Protein AF-A0AAU7MTA6-F1 (afdb_monomer)

Organism: NCBI:txid3158548

Sequence (59 aa):
MIELMLVEGHWMARYSGELKREIEALFQTDTLPTAFCEKMSRERVIDELQKRNPGLTIL

Structure (mmCIF, N/CA/C/O backbone):
data_AF-A0AAU7MTA6-F1
#
_entry.id   AF-A0AAU7MTA6-F1
#
loop_
_atom_site.group_PDB
_atom_site.id
_atom_site.type_symbol
_atom_site.label_atom_id
_atom_site.label_alt_id
_atom_site.label_comp_id
_atom_site.label_asym_id
_atom_site.label_entity_id
_atom_site.label_seq_id
_atom_site.pdbx_PDB_ins_code
_atom_site.Cartn_x
_atom_site.Cartn_y
_atom_site.Cartn_z
_atom_site.occupancy
_atom_site.B_iso_or_equiv
_atom_site.auth_seq_id
_atom_site.auth_comp_id
_atom_site.auth_asym_id
_atom_site.auth_atom_id
_atom_site.pdbx_PDB_model_num
ATOM 1 N N . MET A 1 1 ? -0.732 5.130 7.518 1.00 89.75 1 MET A N 1
ATOM 2 C CA . MET A 1 1 ? 0.641 4.709 7.186 1.00 89.75 1 MET A CA 1
ATOM 3 C C . MET A 1 1 ? 0.548 3.535 6.238 1.00 89.75 1 MET A C 1
ATOM 5 O O . MET A 1 1 ? -0.342 2.711 6.438 1.00 89.75 1 MET A O 1
ATOM 9 N N . ILE A 1 2 ? 1.380 3.503 5.201 1.00 93.44 2 ILE A N 1
ATOM 10 C CA . ILE A 1 2 ? 1.416 2.385 4.260 1.00 93.44 2 ILE A CA 1
ATOM 11 C C . ILE A 1 2 ? 2.840 1.878 4.052 1.00 93.44 2 ILE A C 1
ATOM 13 O O . ILE A 1 2 ? 3.798 2.641 4.127 1.00 93.44 2 ILE A O 1
ATOM 17 N N . GLU A 1 3 ? 2.961 0.600 3.740 1.00 95.06 3 GLU A N 1
ATOM 18 C CA . GLU A 1 3 ? 4.184 -0.021 3.250 1.00 95.06 3 GLU A CA 1
ATOM 19 C C . GLU A 1 3 ? 4.034 -0.341 1.766 1.00 95.06 3 GLU A C 1
ATOM 21 O O . GLU A 1 3 ? 2.974 -0.792 1.325 1.00 95.06 3 GLU A O 1
ATOM 26 N N . LEU A 1 4 ? 5.100 -0.119 0.998 1.00 94.94 4 LEU A N 1
ATOM 27 C CA . LEU A 1 4 ? 5.142 -0.467 -0.419 1.00 94.94 4 LEU A CA 1
ATOM 28 C C . LEU A 1 4 ?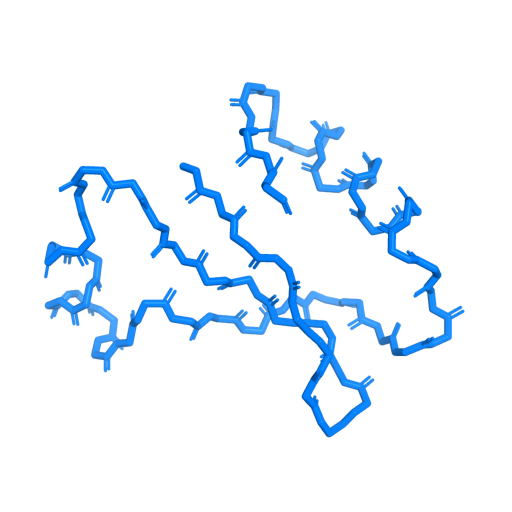 5.930 -1.748 -0.651 1.00 94.94 4 LEU A C 1
ATOM 30 O O . LEU A 1 4 ? 7.076 -1.884 -0.207 1.00 94.94 4 LEU A O 1
ATOM 34 N N . MET A 1 5 ? 5.337 -2.643 -1.431 1.00 95.56 5 MET A N 1
ATOM 35 C CA . MET A 1 5 ? 5.942 -3.906 -1.835 1.00 95.56 5 MET A CA 1
ATOM 36 C C . MET A 1 5 ? 5.661 -4.194 -3.306 1.00 95.56 5 MET A C 1
ATOM 38 O O . MET A 1 5 ? 4.612 -3.819 -3.824 1.00 95.56 5 MET A O 1
ATOM 42 N N . LEU A 1 6 ? 6.605 -4.849 -3.977 1.00 94.81 6 LEU A N 1
ATOM 43 C CA . LEU A 1 6 ? 6.426 -5.308 -5.348 1.00 94.81 6 LEU A CA 1
ATOM 44 C C . LEU A 1 6 ? 5.970 -6.768 -5.321 1.00 94.81 6 LEU A C 1
ATOM 46 O O . LEU A 1 6 ? 6.638 -7.611 -4.724 1.00 94.81 6 LEU A O 1
ATOM 50 N N . VAL A 1 7 ? 4.838 -7.058 -5.952 1.00 93.81 7 VAL A N 1
ATOM 51 C CA . VAL A 1 7 ? 4.247 -8.398 -6.029 1.00 93.81 7 VAL A CA 1
ATOM 52 C C . VAL A 1 7 ? 3.843 -8.640 -7.475 1.00 93.81 7 VAL A C 1
ATOM 54 O O . VAL A 1 7 ? 3.108 -7.841 -8.043 1.00 93.81 7 VAL A O 1
ATOM 57 N N . GLU A 1 8 ? 4.364 -9.708 -8.083 1.00 91.06 8 GLU A N 1
ATOM 58 C CA . GLU A 1 8 ? 4.019 -10.119 -9.457 1.00 91.06 8 GLU A CA 1
ATOM 59 C C . GLU A 1 8 ? 4.098 -8.976 -10.496 1.00 91.06 8 GLU A C 1
ATOM 61 O O . GLU A 1 8 ? 3.256 -8.849 -11.378 1.00 91.06 8 GLU A O 1
ATOM 66 N N . GLY A 1 9 ? 5.110 -8.107 -10.384 1.00 92.75 9 GLY A N 1
ATOM 67 C CA . GLY A 1 9 ? 5.314 -6.979 -11.305 1.00 92.75 9 GLY A CA 1
ATOM 68 C C . GLY A 1 9 ? 4.453 -5.738 -11.017 1.00 92.75 9 GLY A C 1
ATOM 69 O O . GLY A 1 9 ? 4.530 -4.746 -11.750 1.00 92.75 9 GLY A O 1
ATOM 70 N N . HIS A 1 10 ? 3.670 -5.752 -9.936 1.00 93.06 10 HIS A N 1
ATOM 71 C CA . HIS A 1 10 ? 2.796 -4.660 -9.512 1.00 93.06 10 HIS A CA 1
ATOM 72 C C . HIS A 1 10 ? 3.179 -4.124 -8.134 1.00 93.06 10 HIS A C 1
ATOM 74 O O . HIS A 1 10 ? 3.496 -4.869 -7.207 1.00 93.06 10 HIS A O 1
ATOM 80 N N . TRP A 1 11 ? 3.139 -2.801 -7.987 1.00 96.06 11 TRP A N 1
ATOM 81 C CA . TRP A 1 11 ? 3.300 -2.176 -6.682 1.00 96.06 11 TRP A CA 1
ATOM 82 C C . TRP A 1 11 ? 2.010 -2.336 -5.883 1.00 96.06 11 TRP A C 1
ATOM 84 O O . TRP A 1 11 ? 0.932 -1.966 -6.349 1.00 96.06 11 TRP A O 1
ATOM 94 N N . MET A 1 12 ? 2.137 -2.840 -4.664 1.00 96.19 12 MET A N 1
ATOM 95 C CA . MET A 1 12 ? 1.062 -3.012 -3.697 1.00 96.19 12 MET A CA 1
ATOM 96 C C . MET A 1 12 ? 1.299 -2.070 -2.516 1.00 96.19 12 MET A C 1
ATOM 98 O O . MET A 1 12 ? 2.442 -1.847 -2.108 1.00 96.19 12 MET A O 1
ATOM 102 N N . ALA A 1 13 ? 0.215 -1.537 -1.962 1.00 95.12 13 ALA A N 1
ATOM 103 C CA . ALA A 1 13 ? 0.223 -0.731 -0.753 1.00 95.12 13 ALA A CA 1
ATOM 104 C C . ALA A 1 13 ? -0.458 -1.507 0.375 1.00 95.12 13 ALA A C 1
ATOM 106 O O . ALA A 1 13 ? -1.644 -1.824 0.283 1.00 95.12 13 ALA A O 1
ATOM 107 N N . ARG A 1 14 ? 0.290 -1.790 1.441 1.00 95.44 14 ARG A N 1
ATOM 108 C CA . ARG A 1 14 ? -0.228 -2.408 2.663 1.00 95.44 14 ARG A CA 1
ATOM 109 C C . ARG A 1 14 ? -0.475 -1.347 3.718 1.00 95.44 14 ARG A C 1
ATOM 111 O O . ARG A 1 14 ? 0.443 -0.613 4.069 1.00 95.44 14 ARG A O 1
ATOM 118 N N . TYR A 1 15 ? -1.681 -1.273 4.257 1.00 94.44 15 TYR A N 1
ATOM 119 C CA . TYR A 1 15 ? -1.999 -0.386 5.364 1.00 94.44 15 TYR A CA 1
ATOM 120 C C . TYR A 1 15 ? -1.434 -0.928 6.685 1.00 94.44 15 TYR A C 1
ATOM 122 O O . TYR A 1 15 ? -1.710 -2.054 7.090 1.00 94.44 15 TYR A O 1
ATOM 130 N N . SER A 1 16 ? -0.657 -0.099 7.379 1.00 92.38 16 SER A N 1
ATOM 131 C CA . SER A 1 16 ? 0.002 -0.428 8.652 1.00 92.38 16 SER A CA 1
ATOM 132 C C . SER A 1 16 ? -0.340 0.558 9.779 1.00 92.38 16 SER A C 1
ATOM 134 O O . SER A 1 16 ? 0.356 0.623 10.787 1.00 92.38 16 SER A O 1
ATOM 136 N N . GLY A 1 17 ? -1.397 1.361 9.610 1.00 90.50 17 GLY A N 1
ATOM 137 C CA . GLY A 1 17 ? -1.855 2.317 10.623 1.00 90.50 17 GLY A CA 1
ATOM 138 C C . GLY A 1 17 ? -2.731 1.701 11.719 1.00 90.50 17 GLY A C 1
ATOM 139 O O . GLY A 1 17 ? -3.056 0.517 11.692 1.00 90.50 17 GLY A O 1
ATOM 140 N N . GLU A 1 18 ? -3.160 2.540 12.663 1.00 93.00 18 GLU A N 1
ATOM 141 C CA . GLU A 1 18 ? -3.968 2.134 13.825 1.00 93.00 18 GLU A CA 1
ATOM 142 C C . GLU A 1 18 ? -5.314 1.506 13.437 1.00 93.00 18 GLU A C 1
ATOM 144 O O . GLU A 1 18 ? -5.773 0.591 14.112 1.00 93.00 18 GLU A O 1
ATOM 149 N N . LEU A 1 19 ? -5.898 1.929 12.309 1.00 91.62 19 LEU A N 1
ATOM 150 C CA . LEU A 1 19 ? -7.194 1.443 11.815 1.00 91.62 19 LEU A CA 1
ATOM 151 C C . LEU A 1 19 ? -7.086 0.176 10.948 1.00 91.62 19 LEU A C 1
ATOM 153 O O . LEU A 1 19 ? -7.893 -0.052 10.044 1.00 91.62 19 LE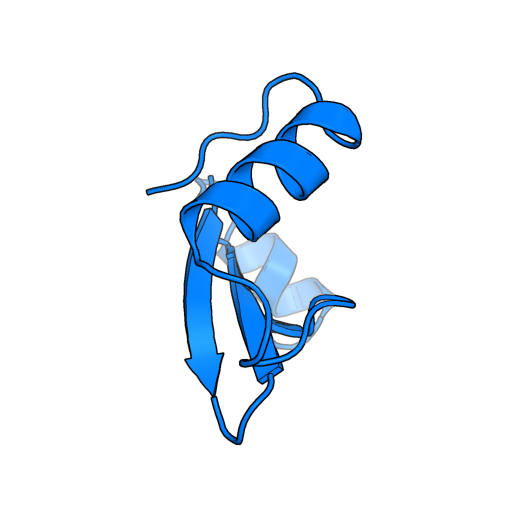U A O 1
ATOM 157 N N . LYS A 1 20 ? -6.023 -0.618 11.127 1.00 92.19 20 LYS A N 1
ATOM 158 C CA . LYS A 1 20 ? -5.732 -1.752 10.240 1.00 92.19 20 LYS A CA 1
ATOM 159 C C . LYS A 1 20 ? -6.857 -2.782 10.265 1.00 92.19 20 LYS A C 1
ATOM 161 O O . LYS A 1 20 ? -7.257 -3.264 9.210 1.00 92.19 20 LYS A O 1
ATOM 166 N N . ARG A 1 21 ? -7.386 -3.083 11.452 1.00 93.75 21 ARG A N 1
ATOM 167 C CA . ARG A 1 21 ? -8.446 -4.085 11.628 1.00 93.75 21 ARG A CA 1
ATOM 168 C C . ARG A 1 21 ? -9.738 -3.667 10.937 1.00 93.75 21 ARG A C 1
ATOM 170 O O . ARG A 1 21 ? -10.434 -4.505 10.380 1.00 93.75 21 ARG A O 1
ATOM 177 N N . GLU A 1 22 ? -10.051 -2.380 10.958 1.00 94.50 22 GLU A N 1
ATOM 178 C CA . GLU A 1 22 ? -11.218 -1.801 10.307 1.00 94.50 22 GLU A CA 1
ATOM 179 C C . GLU A 1 22 ? -11.077 -1.863 8.784 1.00 94.50 22 GLU A C 1
ATOM 181 O O . GLU A 1 22 ? -12.020 -2.250 8.099 1.00 94.50 22 GLU A O 1
ATOM 186 N N . ILE A 1 23 ? -9.891 -1.549 8.252 1.00 91.56 23 ILE A N 1
ATOM 187 C CA . ILE A 1 23 ? -9.586 -1.692 6.820 1.00 9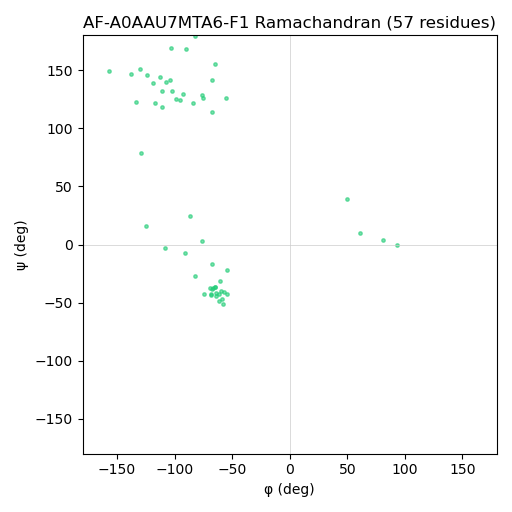1.56 23 ILE A CA 1
ATOM 188 C C . ILE A 1 23 ? -9.705 -3.160 6.391 1.00 91.56 23 ILE A C 1
ATOM 190 O O . ILE A 1 23 ? -10.402 -3.453 5.421 1.00 91.56 23 ILE A O 1
ATOM 194 N N . GLU A 1 24 ? -9.094 -4.084 7.136 1.00 95.19 24 GLU A N 1
ATOM 195 C CA . GLU A 1 24 ? -9.193 -5.524 6.868 1.00 95.19 24 GLU A CA 1
ATOM 196 C C . GLU A 1 24 ? -10.640 -6.015 6.934 1.00 95.19 24 GLU A C 1
ATOM 198 O O . GLU A 1 24 ? -11.053 -6.804 6.092 1.00 95.19 24 GLU A O 1
ATOM 203 N N . ALA A 1 25 ? -11.444 -5.531 7.881 1.00 95.06 25 ALA A N 1
ATOM 204 C CA . ALA A 1 25 ? -12.854 -5.896 7.972 1.00 95.06 25 ALA A CA 1
ATOM 205 C C . ALA A 1 25 ? -13.676 -5.375 6.778 1.00 95.06 25 ALA A C 1
ATOM 207 O O . ALA A 1 25 ? -14.573 -6.071 6.304 1.00 95.06 25 ALA A O 1
ATOM 208 N N . LEU A 1 26 ? -13.373 -4.170 6.283 1.00 94.25 26 LEU A N 1
ATOM 209 C CA . LEU A 1 26 ? -14.082 -3.552 5.159 1.00 94.25 26 LEU A CA 1
ATOM 210 C C . LEU A 1 26 ? -13.711 -4.175 3.809 1.00 94.25 26 LEU A C 1
ATOM 212 O O . LEU A 1 26 ? -14.587 -4.400 2.976 1.00 94.25 26 LEU A O 1
ATOM 216 N N . PHE A 1 27 ? -12.424 -4.441 3.586 1.00 90.94 27 PHE A N 1
ATOM 217 C CA . PHE A 1 27 ? -11.898 -4.865 2.286 1.00 90.94 27 PHE A CA 1
ATOM 218 C C . PHE A 1 27 ? -11.471 -6.335 2.240 1.00 90.94 27 PHE A C 1
ATOM 220 O O . PHE A 1 27 ? -11.068 -6.809 1.182 1.00 90.94 27 PHE A O 1
ATOM 227 N N . GLN A 1 28 ? -11.552 -7.059 3.361 1.00 95.31 28 GLN A N 1
ATOM 228 C CA . GLN A 1 28 ? -11.034 -8.427 3.546 1.00 95.31 28 GLN A CA 1
ATOM 229 C C . GLN A 1 28 ? -9.509 -8.546 3.363 1.00 95.31 28 GLN A C 1
ATOM 231 O O . GLN A 1 28 ? -8.967 -9.647 3.304 1.00 95.31 28 GLN A O 1
ATOM 236 N N . THR A 1 29 ? -8.811 -7.413 3.276 1.00 93.19 29 THR A N 1
ATOM 237 C CA . THR A 1 29 ? -7.362 -7.307 3.101 1.00 93.19 29 THR A CA 1
ATOM 238 C C . THR A 1 29 ? -6.880 -5.950 3.613 1.00 93.19 29 THR A C 1
ATOM 240 O O . THR A 1 29 ? -7.603 -4.956 3.534 1.00 93.19 29 THR A O 1
ATOM 243 N N . ASP A 1 30 ? -5.649 -5.893 4.115 1.00 93.31 30 ASP A N 1
ATOM 244 C CA . ASP A 1 30 ? -4.922 -4.648 4.390 1.00 93.31 30 ASP A CA 1
ATOM 245 C C . ASP A 1 30 ? -4.071 -4.196 3.194 1.00 93.31 30 ASP A C 1
ATOM 247 O O . ASP A 1 30 ? -3.487 -3.114 3.221 1.00 93.31 30 ASP A O 1
ATOM 251 N N . THR A 1 31 ? -3.978 -5.027 2.157 1.00 94.50 31 THR A N 1
ATOM 252 C CA . THR A 1 31 ? -3.072 -4.853 1.027 1.00 94.50 31 THR A CA 1
ATOM 253 C C . THR A 1 31 ? -3.867 -4.684 -0.255 1.00 94.50 31 THR A C 1
ATOM 255 O O . THR A 1 31 ? -4.636 -5.567 -0.640 1.00 94.50 31 THR A O 1
ATOM 258 N N . LEU A 1 32 ? -3.661 -3.554 -0.931 1.00 91.88 32 LEU A N 1
ATOM 259 C CA . LEU A 1 32 ? -4.359 -3.194 -2.161 1.00 91.88 32 LEU A CA 1
ATOM 260 C C . LEU A 1 32 ? -3.371 -2.899 -3.297 1.00 91.88 32 LEU A C 1
ATOM 262 O O . LEU A 1 32 ? -2.288 -2.356 -3.051 1.00 91.88 32 LEU A O 1
ATOM 266 N N . PRO A 1 33 ? -3.725 -3.230 -4.551 1.00 92.44 33 PRO A N 1
ATOM 267 C CA . PRO A 1 33 ? -2.899 -2.891 -5.696 1.00 92.44 33 PRO A CA 1
ATOM 268 C C . PRO A 1 33 ? -2.859 -1.381 -5.916 1.00 92.44 33 PRO A C 1
ATOM 270 O O . PRO A 1 33 ? -3.863 -0.679 -5.790 1.00 92.44 33 PRO A O 1
ATOM 273 N N . THR A 1 34 ? -1.687 -0.879 -6.287 1.00 91.56 34 THR A N 1
ATOM 274 C CA . THR A 1 34 ? -1.542 0.479 -6.813 1.00 91.56 34 THR A CA 1
ATOM 275 C C . THR A 1 34 ? -1.690 0.471 -8.336 1.00 91.56 34 THR A C 1
ATOM 277 O O . THR A 1 34 ? -1.643 -0.572 -8.985 1.00 91.56 34 THR A O 1
ATOM 280 N N . ALA A 1 35 ? -1.818 1.653 -8.939 1.00 91.75 35 ALA A N 1
ATOM 281 C CA . ALA A 1 35 ? -1.832 1.801 -10.395 1.00 91.75 35 ALA A CA 1
ATOM 282 C C . ALA A 1 35 ? -0.433 1.687 -11.044 1.00 91.75 35 ALA A C 1
ATOM 284 O O . ALA A 1 35 ? -0.301 1.900 -12.250 1.00 91.75 35 ALA A O 1
ATOM 285 N N . PHE A 1 36 ? 0.620 1.408 -10.267 1.00 94.06 36 PHE A N 1
ATOM 286 C CA . PHE A 1 36 ? 2.006 1.448 -10.729 1.00 94.06 36 PHE A CA 1
ATOM 287 C C . PHE A 1 36 ? 2.569 0.041 -10.958 1.00 94.06 36 PHE A C 1
ATOM 289 O O . PHE A 1 36 ? 2.321 -0.886 -10.188 1.00 94.06 36 PHE A O 1
ATOM 296 N N . CYS A 1 37 ? 3.367 -0.109 -12.013 1.00 92.62 37 CYS A N 1
ATOM 297 C CA . CYS A 1 37 ? 4.060 -1.356 -12.343 1.00 92.62 37 CYS A CA 1
ATOM 298 C C . CYS A 1 37 ? 5.545 -1.299 -11.964 1.00 92.62 37 CYS A C 1
ATOM 300 O O . CYS A 1 37 ? 6.094 -0.229 -11.695 1.00 92.62 37 CYS A O 1
ATOM 302 N N . GLU A 1 38 ? 6.210 -2.451 -12.008 1.00 92.50 38 GLU A N 1
ATOM 303 C CA . GLU A 1 38 ? 7.631 -2.634 -11.673 1.00 92.50 38 GLU A CA 1
ATOM 304 C C . GLU A 1 38 ? 8.604 -1.730 -12.443 1.00 92.50 38 GLU A C 1
ATOM 306 O O . GLU A 1 38 ? 9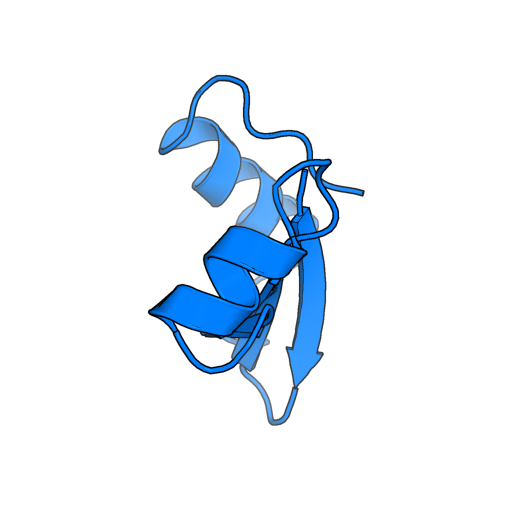.707 -1.464 -11.975 1.00 92.50 38 GLU A O 1
ATOM 311 N N . LYS A 1 39 ? 8.201 -1.206 -13.609 1.00 94.31 39 LYS A N 1
ATOM 312 C CA . LYS A 1 39 ? 9.021 -0.270 -14.396 1.00 94.31 39 LYS A CA 1
ATOM 313 C C . LYS A 1 39 ? 9.201 1.083 -13.707 1.00 94.31 39 LYS A C 1
ATOM 315 O O . LYS A 1 39 ? 10.062 1.865 -14.108 1.00 94.31 39 LYS A O 1
ATOM 320 N N . MET A 1 40 ? 8.367 1.398 -12.718 1.00 95.38 40 MET A N 1
ATOM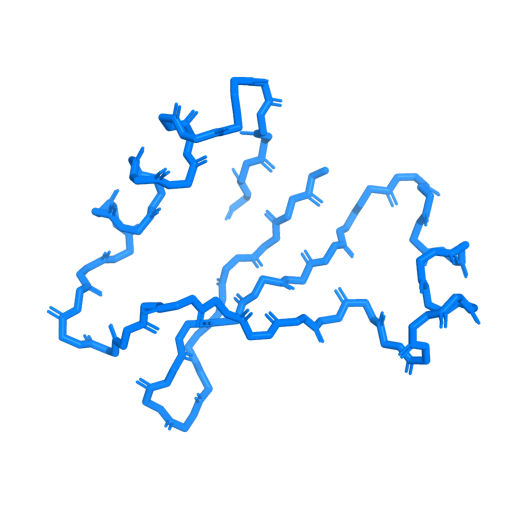 321 C CA . MET A 1 40 ? 8.494 2.607 -11.913 1.00 95.38 40 MET A CA 1
ATOM 322 C C . MET A 1 40 ? 9.326 2.319 -10.668 1.00 95.38 40 MET A C 1
ATOM 324 O O . MET A 1 40 ? 9.038 1.373 -9.935 1.00 95.38 40 MET A O 1
ATOM 328 N N . SER A 1 41 ? 10.337 3.158 -10.415 1.00 94.56 41 SER A N 1
ATOM 329 C CA . SER A 1 41 ? 11.143 3.053 -9.197 1.00 94.56 41 SER A CA 1
ATOM 330 C C . SER A 1 41 ? 10.301 3.339 -7.954 1.00 94.56 41 SER A C 1
ATOM 332 O O . SER A 1 41 ? 9.303 4.067 -8.021 1.00 94.56 41 SER A O 1
ATOM 334 N N . ARG A 1 42 ? 10.727 2.800 -6.806 1.00 93.75 42 ARG A N 1
ATOM 335 C CA . ARG A 1 42 ? 10.048 2.996 -5.518 1.00 93.75 42 ARG A CA 1
ATOM 336 C C . ARG A 1 42 ? 9.883 4.481 -5.198 1.00 93.75 4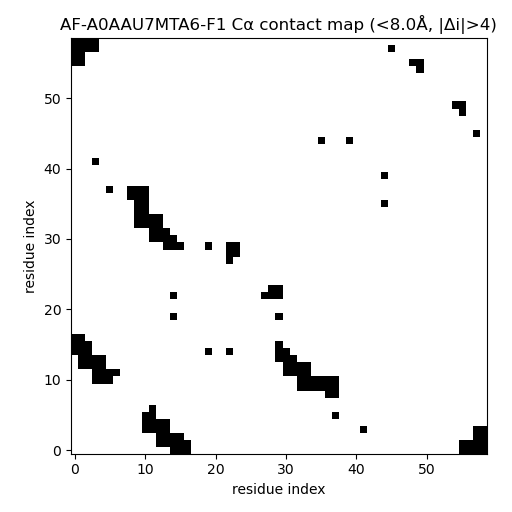2 ARG A C 1
ATOM 338 O O . ARG A 1 42 ? 8.809 4.902 -4.792 1.00 93.75 42 ARG A O 1
ATOM 345 N N . GLU A 1 43 ? 10.917 5.280 -5.438 1.00 95.00 43 GLU A N 1
ATOM 346 C CA . GLU A 1 43 ? 10.947 6.719 -5.151 1.00 95.00 43 GLU A CA 1
ATOM 347 C C . GLU A 1 43 ? 9.920 7.467 -5.998 1.00 95.00 43 GLU A C 1
ATOM 349 O O . GLU A 1 4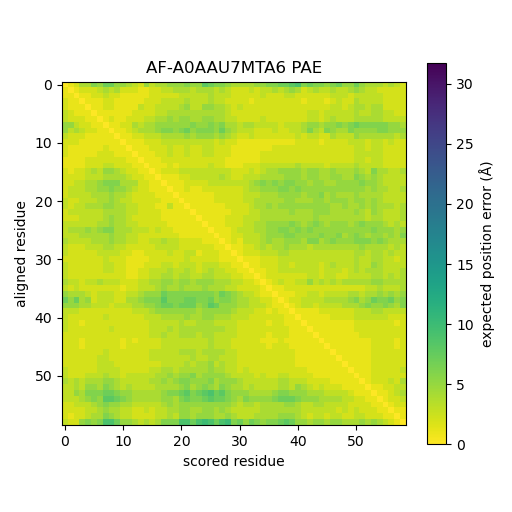3 ? 9.196 8.319 -5.490 1.00 95.00 43 GLU A O 1
ATOM 354 N N . ARG A 1 44 ? 9.803 7.109 -7.283 1.00 95.38 44 ARG A N 1
ATOM 355 C CA . ARG A 1 44 ? 8.807 7.708 -8.173 1.00 95.38 44 ARG A CA 1
ATOM 356 C C . ARG A 1 44 ? 7.387 7.321 -7.767 1.00 95.38 44 ARG A C 1
ATOM 358 O O . ARG A 1 44 ? 6.486 8.147 -7.853 1.00 95.38 44 ARG A O 1
ATOM 365 N N . VAL A 1 45 ? 7.181 6.080 -7.328 1.00 94.94 45 VAL A N 1
ATOM 366 C CA . VAL A 1 45 ? 5.886 5.631 -6.798 1.00 94.94 45 VAL A CA 1
ATOM 367 C C . VAL A 1 45 ? 5.527 6.392 -5.521 1.00 94.94 45 VAL A C 1
ATOM 369 O O . VAL A 1 45 ? 4.398 6.860 -5.400 1.00 94.94 45 VAL A O 1
ATOM 372 N N . ILE A 1 46 ? 6.481 6.571 -4.604 1.00 94.19 46 ILE A N 1
ATOM 373 C CA . ILE A 1 46 ? 6.310 7.364 -3.378 1.00 94.19 46 ILE A CA 1
ATOM 374 C C . ILE A 1 46 ? 5.909 8.801 -3.715 1.00 94.19 46 ILE A C 1
ATOM 376 O O . ILE A 1 46 ? 4.897 9.279 -3.206 1.00 94.19 46 ILE A O 1
ATOM 380 N N . ASP A 1 47 ? 6.654 9.458 -4.604 1.00 94.19 47 ASP A N 1
ATOM 381 C CA . ASP A 1 47 ? 6.400 10.840 -5.016 1.00 94.19 47 ASP A CA 1
ATOM 382 C C . ASP A 1 47 ? 4.994 10.998 -5.624 1.00 94.19 47 ASP A C 1
ATOM 384 O O . ASP A 1 47 ? 4.213 11.855 -5.212 1.00 94.19 47 ASP A O 1
ATOM 388 N N . GLU A 1 48 ? 4.602 10.106 -6.538 1.00 95.00 48 GLU A N 1
ATOM 389 C CA . GLU A 1 48 ? 3.260 10.123 -7.133 1.00 95.00 48 GLU A CA 1
ATOM 390 C C . GLU A 1 48 ? 2.139 9.849 -6.116 1.00 95.00 48 GLU A C 1
ATOM 392 O O . GLU A 1 48 ? 1.067 10.458 -6.195 1.00 95.00 48 GLU A O 1
ATOM 397 N N . LEU A 1 49 ? 2.365 8.963 -5.141 1.00 93.19 49 LEU A N 1
ATOM 398 C CA . LEU A 1 49 ? 1.399 8.685 -4.075 1.00 93.19 49 LEU A CA 1
ATOM 399 C C . LEU A 1 49 ? 1.232 9.874 -3.127 1.00 93.19 49 LEU A C 1
ATOM 401 O O . LEU A 1 49 ? 0.098 10.210 -2.777 1.00 93.19 49 LEU A O 1
ATOM 405 N N . GLN A 1 50 ? 2.331 10.518 -2.738 1.00 93.31 50 GLN A N 1
ATOM 406 C CA . GLN A 1 50 ? 2.326 11.675 -1.842 1.00 93.31 50 GLN A CA 1
ATOM 407 C C . GLN A 1 50 ? 1.724 12.916 -2.505 1.00 93.31 50 GLN A C 1
ATOM 409 O O . GLN A 1 50 ? 0.958 13.629 -1.859 1.00 93.31 50 GLN A O 1
ATOM 414 N N . LYS A 1 51 ? 1.976 13.138 -3.804 1.00 93.94 51 LYS A N 1
ATOM 415 C CA . LYS A 1 51 ? 1.321 14.210 -4.578 1.00 93.94 51 LYS A CA 1
ATOM 416 C C . LYS A 1 51 ? -0.202 14.098 -4.555 1.00 93.94 51 LYS A C 1
ATOM 418 O O . LYS A 1 51 ? -0.891 15.109 -4.467 1.00 93.94 51 LYS A O 1
ATOM 423 N N . ARG A 1 52 ? -0.730 12.874 -4.659 1.00 91.00 52 ARG A N 1
ATOM 424 C CA . ARG A 1 52 ? -2.179 12.610 -4.682 1.00 91.00 52 ARG A CA 1
ATOM 425 C C . ARG A 1 52 ? -2.799 12.571 -3.289 1.00 91.00 52 ARG A C 1
ATOM 427 O O . ARG A 1 52 ? -3.981 12.860 -3.154 1.00 91.00 52 ARG A O 1
ATOM 434 N N . ASN A 1 53 ? -2.011 12.218 -2.275 1.00 90.31 53 ASN A N 1
ATOM 435 C CA . ASN A 1 53 ? -2.460 12.067 -0.894 1.00 90.31 53 ASN A CA 1
ATOM 436 C C . ASN A 1 53 ? -1.535 12.855 0.047 1.00 90.31 53 ASN A C 1
ATOM 438 O O . ASN A 1 53 ? -0.658 12.265 0.691 1.00 90.31 53 ASN A O 1
ATOM 442 N N . PRO A 1 54 ? -1.710 14.186 0.141 1.00 88.12 54 PRO A N 1
ATOM 443 C CA . PRO A 1 54 ? -0.946 14.998 1.079 1.00 88.12 54 PRO A CA 1
ATOM 444 C C . PRO A 1 54 ? -1.110 14.468 2.511 1.00 88.12 54 PRO A C 1
ATOM 446 O O . PRO A 1 54 ? -2.228 14.287 2.987 1.00 88.12 54 PRO A O 1
ATOM 449 N N . GLY A 1 55 ? 0.005 14.193 3.194 1.00 86.81 55 GLY A N 1
ATOM 450 C CA . GLY A 1 55 ? 0.011 13.619 4.549 1.00 86.81 55 GLY A CA 1
ATOM 451 C C . GLY A 1 55 ? 0.096 12.088 4.612 1.00 86.81 55 GLY A C 1
ATOM 452 O O . GLY A 1 55 ? 0.157 11.525 5.704 1.00 86.81 55 GLY A O 1
ATOM 453 N N . LEU A 1 56 ? 0.155 11.396 3.470 1.00 90.12 56 LEU A N 1
ATOM 454 C CA . LEU A 1 56 ? 0.410 9.958 3.439 1.00 90.12 56 LEU A CA 1
ATOM 455 C C . LEU A 1 56 ? 1.838 9.637 3.907 1.00 90.12 56 LEU A C 1
ATOM 457 O O . LEU A 1 56 ? 2.824 9.952 3.240 1.00 90.12 56 LEU A O 1
ATOM 461 N N . THR A 1 57 ? 1.943 8.952 5.044 1.00 92.25 57 THR A N 1
ATOM 462 C CA . THR A 1 57 ? 3.208 8.392 5.535 1.00 92.25 57 THR A CA 1
ATOM 463 C C . THR A 1 57 ? 3.470 7.032 4.896 1.00 92.25 57 THR A C 1
ATOM 465 O O . THR A 1 57 ? 2.656 6.116 5.060 1.00 92.25 57 THR A O 1
ATOM 468 N N . ILE A 1 58 ? 4.609 6.907 4.212 1.00 91.56 58 ILE A N 1
ATOM 469 C CA . ILE A 1 58 ? 5.104 5.662 3.615 1.00 91.56 58 ILE A CA 1
ATOM 470 C C . ILE A 1 58 ? 6.341 5.204 4.395 1.00 91.56 58 ILE A C 1
ATOM 472 O O . ILE A 1 58 ? 7.213 6.030 4.666 1.00 91.56 58 ILE A O 1
ATOM 476 N N . LEU A 1 59 ? 6.381 3.922 4.766 1.00 86.62 59 LEU A N 1
ATOM 477 C CA . LEU A 1 59 ? 7.519 3.270 5.426 1.00 86.62 59 LEU A CA 1
ATOM 478 C C . LEU A 1 59 ? 8.522 2.658 4.434 1.00 86.62 59 LEU A C 1
ATOM 480 O O . LEU A 1 59 ? 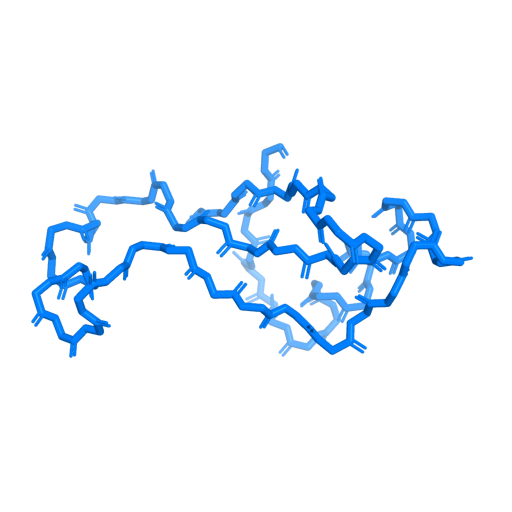8.122 2.207 3.328 1.00 86.62 59 LEU A O 1
#

pLDDT: mean 93.11, std 2.12, range [86.62, 96.19]

Solvent-accessible surface area (backbone atoms only — not comparable to full-atom values): 3462 Å² total; p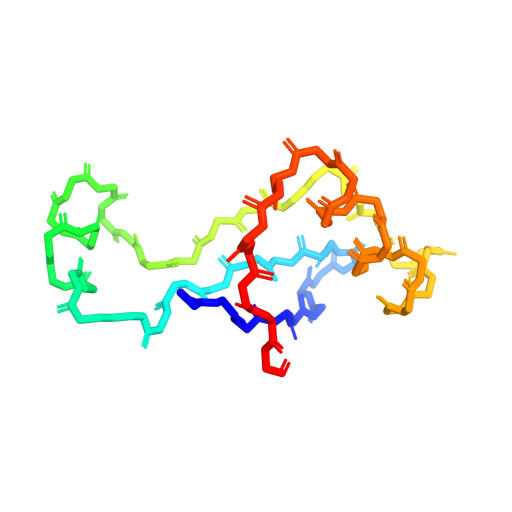er-residue (Å²): 74,32,37,74,46,81,53,96,59,28,34,30,41,31,52,71,38,94,63,33,67,60,43,24,70,74,67,77,40,48,64,44,80,50,98,46,45,64,92,54,53,71,68,60,51,49,51,58,50,37,74,76,34,80,88,64,50,73,105

Secondary structure (DSSP, 8-state):
-EEEEEETTEEEEEE-STTHHHHHHHHS-SEEEEEEETTS-HHHHHHHHHHHSTT--B-

Mean predicted aligned error: 2.98 Å

Nearest PDB structures (foldseek):
  7oqe-assembly1_b  TM=2.471E-01  e=7.310E+00  Saccharomyces cerevisiae

Foldseek 3Di:
DWEWDADPFFIKTADDDPCQVVVCVVPVGRIDTDPDGNVDDPVRVVVVVCVVPPPDDYD

Radius of gyration: 11.46 Å; Cα contacts (8 Å, |Δi|>4): 79; chains: 1; bounding box: 25×25×28 Å